Protein AF-A0A7J8GK98-F1 (afdb_monomer)

pLDDT: mean 88.32, std 12.31, range [45.84, 96.94]

Sequence (48 aa):
MFNVESAERVELCESLLTWIQTFNVDAPCQTVEDLTNGVVMAQVLQKM

Organism: Molossus molossus (NCBI:txid27622)

Foldseek 3Di:
DPDPVPVVVVVVLVVVLVVLVVLVFPFDSPDPVSCPVVPSVVRSVVVD

Radius of gyration: 12.42 Å; Cα contacts (8 Å, |Δi|>4): 27; chains: 1; bounding box: 21×20×38 Å

Solvent-accessible surface area (backbone atoms only — not comparable to full-atom values): 3009 Å² total; per-residue (Å²): 135,87,54,64,75,57,51,55,50,49,54,49,52,52,54,52,44,58,56,56,53,73,68,70,61,93,56,70,59,88,49,74,73,47,47,71,78,42,59,43,56,54,54,53,60,72,74,107

InterPro domains:
  IPR036872 CH domain superfamily [G3DSA:1.10.418.10] (1-48)
  IPR043936 HOOK, N-terminal [PF19047] (11-48)

Mean predicted aligned error: 5.18 Å

Secondary structure (DSSP, 8-state):
---HHHHHHHHHHHHHHHHHHTT--SS--SSHHHHTTSHHHHHHHHT-

Structure (mmCIF, N/CA/C/O backbone):
data_AF-A0A7J8GK98-F1
#
_entry.id   AF-A0A7J8GK98-F1
#
loop_
_atom_site.group_PDB
_atom_site.id
_atom_site.type_symbol
_atom_site.label_atom_id
_atom_site.label_alt_id
_atom_site.label_comp_id
_atom_site.label_asym_id
_atom_site.label_entity_id
_atom_site.label_seq_id
_atom_site.pdbx_PDB_ins_code
_atom_site.Cartn_x
_atom_site.Cartn_y
_atom_site.Cartn_z
_atom_site.occupancy
_atom_site.B_iso_or_equiv
_atom_site.auth_seq_id
_atom_site.auth_comp_id
_atom_site.auth_asym_id
_atom_site.auth_atom_id
_atom_site.pdbx_PDB_model_num
ATOM 1 N N . MET A 1 1 ? 11.959 0.709 -28.228 1.00 45.84 1 MET A N 1
ATOM 2 C CA . MET A 1 1 ? 12.206 1.464 -26.984 1.00 45.84 1 MET A CA 1
ATOM 3 C C . MET A 1 1 ? 11.154 1.009 -25.987 1.00 45.84 1 MET A C 1
ATOM 5 O O . MET A 1 1 ? 10.047 1.523 -26.001 1.00 45.84 1 MET A O 1
ATOM 9 N N . PHE A 1 2 ? 11.420 -0.081 -25.266 1.00 51.38 2 PHE A N 1
ATOM 10 C CA . PHE A 1 2 ? 10.436 -0.646 -24.344 1.00 51.38 2 PHE A CA 1
ATOM 11 C C . PHE A 1 2 ? 10.389 0.228 -23.081 1.00 51.38 2 PHE A C 1
ATOM 13 O O . PHE A 1 2 ? 11.325 0.236 -22.296 1.00 51.38 2 PHE A O 1
ATOM 20 N N . ASN A 1 3 ? 9.286 0.962 -22.929 1.00 59.69 3 ASN A N 1
ATOM 21 C CA . ASN A 1 3 ? 8.634 1.246 -21.649 1.00 59.69 3 ASN A CA 1
ATOM 22 C C . ASN A 1 3 ? 9.365 2.106 -20.587 1.00 59.69 3 ASN A C 1
ATOM 24 O O . ASN A 1 3 ? 9.101 1.920 -19.400 1.00 59.69 3 ASN A O 1
ATOM 28 N N . VAL A 1 4 ? 10.198 3.085 -20.973 1.00 59.44 4 VAL A N 1
ATOM 29 C CA . VAL A 1 4 ? 10.801 4.057 -20.022 1.00 59.44 4 VAL A CA 1
ATOM 30 C C . VAL A 1 4 ? 9.739 4.729 -19.133 1.00 59.44 4 VAL A C 1
ATOM 32 O O . VAL A 1 4 ? 9.867 4.684 -17.916 1.00 59.44 4 VAL A O 1
ATOM 35 N N . GLU A 1 5 ? 8.621 5.191 -19.705 1.00 61.75 5 GLU A N 1
ATOM 36 C CA . GLU A 1 5 ? 7.506 5.781 -18.934 1.00 61.75 5 GLU A CA 1
ATOM 37 C C . GLU A 1 5 ? 6.894 4.820 -17.900 1.00 61.75 5 GLU A C 1
ATOM 39 O O . GLU A 1 5 ? 6.366 5.234 -16.868 1.00 61.75 5 GLU A O 1
ATOM 44 N N . SER A 1 6 ? 6.923 3.511 -18.168 1.00 70.94 6 SER A N 1
ATOM 45 C CA . SER A 1 6 ? 6.391 2.528 -17.224 1.00 70.94 6 SER A CA 1
ATOM 46 C C . SER A 1 6 ? 7.332 2.282 -16.051 1.00 70.94 6 SER A C 1
ATOM 48 O O . SER A 1 6 ? 6.846 2.044 -14.950 1.00 70.94 6 SER A O 1
ATOM 50 N N . ALA A 1 7 ? 8.647 2.354 -16.284 1.00 75.50 7 ALA A N 1
ATOM 51 C CA . ALA A 1 7 ? 9.658 2.165 -15.253 1.00 75.50 7 ALA A CA 1
ATOM 52 C C . ALA A 1 7 ? 9.667 3.361 -14.293 1.00 75.50 7 ALA A C 1
ATOM 54 O O . ALA A 1 7 ? 9.606 3.166 -13.084 1.00 75.50 7 ALA A O 1
ATOM 55 N N . GLU A 1 8 ? 9.602 4.581 -14.833 1.00 86.88 8 GLU A N 1
ATOM 56 C CA . GLU A 1 8 ? 9.504 5.819 -14.046 1.00 86.88 8 GLU A CA 1
ATOM 57 C C . GLU A 1 8 ? 8.245 5.844 -13.168 1.00 86.88 8 GLU A C 1
ATOM 59 O O . GLU A 1 8 ? 8.287 6.247 -12.008 1.00 86.88 8 GLU A O 1
ATOM 64 N N . ARG A 1 9 ? 7.109 5.355 -13.687 1.00 87.38 9 ARG A N 1
ATOM 65 C CA . ARG A 1 9 ? 5.869 5.248 -12.906 1.00 87.38 9 ARG A CA 1
ATOM 66 C C . ARG A 1 9 ? 5.977 4.234 -11.766 1.00 87.38 9 ARG A C 1
ATOM 68 O O . ARG A 1 9 ? 5.420 4.482 -10.700 1.00 87.38 9 ARG A O 1
ATOM 75 N N . VAL A 1 10 ? 6.645 3.101 -11.986 1.00 89.44 10 VAL A N 1
ATOM 76 C CA . VAL A 1 10 ? 6.851 2.090 -10.936 1.00 89.44 10 VAL A CA 1
ATOM 77 C C . VAL A 1 10 ? 7.743 2.656 -9.833 1.00 89.44 10 VAL A C 1
ATOM 79 O O . VAL A 1 10 ? 7.353 2.609 -8.670 1.00 89.44 10 VAL A O 1
ATOM 82 N N . GLU A 1 11 ? 8.860 3.286 -10.197 1.00 91.56 11 GLU A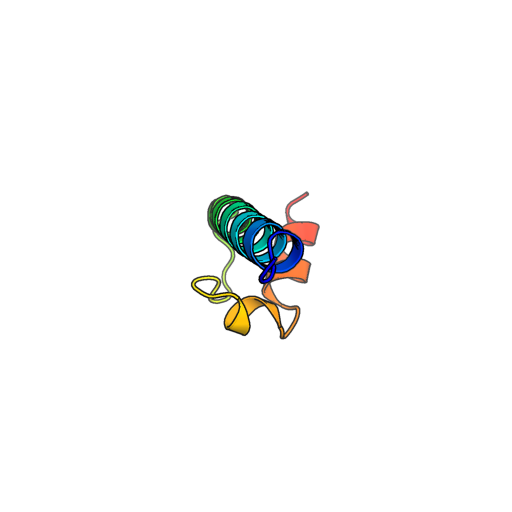 N 1
ATOM 83 C CA . GLU A 1 11 ? 9.770 3.934 -9.245 1.00 91.56 11 GLU A CA 1
ATOM 84 C C . GLU A 1 11 ? 9.069 5.043 -8.441 1.00 91.56 11 GLU A C 1
ATO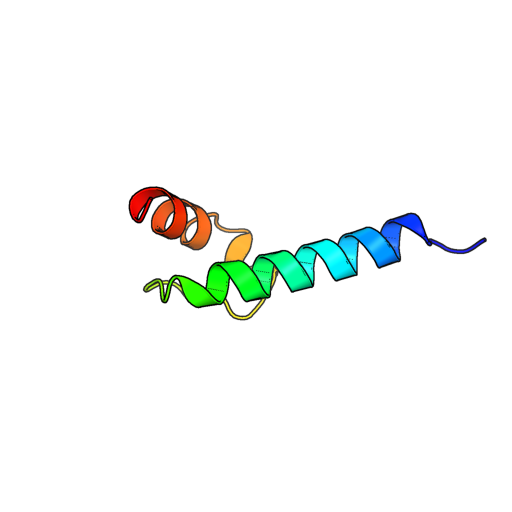M 86 O O . GLU A 1 11 ? 9.233 5.148 -7.220 1.00 91.56 11 GLU A O 1
ATOM 91 N N . LEU A 1 12 ? 8.220 5.837 -9.104 1.00 92.31 12 LEU A N 1
ATOM 92 C CA . LEU A 1 12 ? 7.399 6.847 -8.442 1.00 92.31 12 LEU A CA 1
ATOM 93 C C . LEU A 1 12 ? 6.431 6.212 -7.435 1.00 92.31 12 LEU A C 1
ATOM 95 O O . LEU A 1 12 ? 6.332 6.685 -6.302 1.00 92.31 12 LEU A O 1
ATOM 99 N N . CYS A 1 13 ? 5.725 5.144 -7.818 1.00 92.88 13 CYS A N 1
ATOM 100 C CA . CYS A 1 13 ? 4.807 4.445 -6.919 1.00 92.88 13 CYS A CA 1
ATOM 101 C C . CYS A 1 13 ? 5.525 3.859 -5.694 1.00 92.88 13 CYS A C 1
ATOM 103 O O . CYS A 1 13 ? 5.011 3.982 -4.584 1.00 92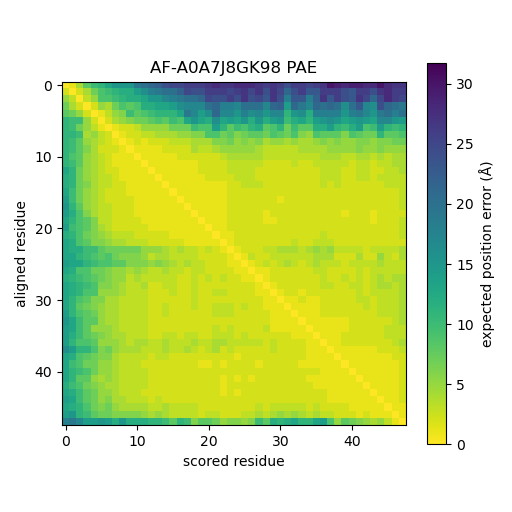.88 13 CYS A O 1
ATOM 105 N N . GLU A 1 14 ? 6.711 3.274 -5.865 1.00 92.56 14 GLU A N 1
ATOM 106 C CA . GLU A 1 14 ? 7.512 2.728 -4.760 1.00 92.56 14 GLU A CA 1
ATOM 107 C C . GLU A 1 14 ? 8.031 3.827 -3.821 1.00 92.56 14 GLU A C 1
ATOM 109 O O . GLU A 1 14 ? 7.970 3.695 -2.593 1.00 92.56 14 GLU A O 1
ATOM 114 N N . SER A 1 15 ? 8.469 4.954 -4.387 1.00 95.44 15 SER A N 1
ATOM 115 C CA . SER A 1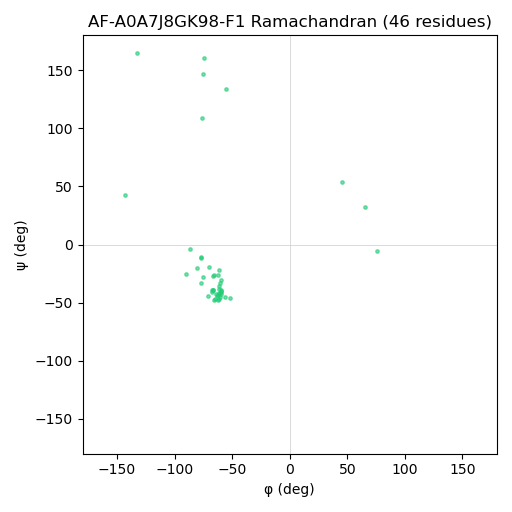 15 ? 8.906 6.119 -3.610 1.00 95.44 15 SER A CA 1
ATOM 116 C C . SER A 1 15 ? 7.762 6.701 -2.773 1.00 95.44 15 SER A C 1
ATOM 118 O O . SER A 1 15 ? 7.933 6.984 -1.585 1.00 95.44 15 SER A O 1
ATOM 120 N N . LEU A 1 16 ? 6.567 6.833 -3.362 1.00 94.88 16 LEU A N 1
ATOM 121 C CA . LEU A 1 16 ? 5.372 7.311 -2.659 1.00 94.88 16 LEU A CA 1
ATOM 122 C C . LEU A 1 16 ? 4.895 6.325 -1.587 1.00 94.88 16 LEU A C 1
ATOM 124 O O . LEU A 1 16 ? 4.507 6.755 -0.502 1.00 94.88 16 LEU A O 1
ATOM 128 N N . LEU A 1 17 ? 4.957 5.018 -1.853 1.00 95.12 17 LEU A N 1
ATOM 129 C CA . LEU A 1 17 ? 4.635 3.982 -0.870 1.00 95.12 17 LEU A CA 1
ATOM 130 C C . LEU A 1 17 ? 5.562 4.070 0.350 1.00 95.12 17 LEU A C 1
ATOM 132 O O . LEU A 1 17 ? 5.085 4.067 1.484 1.00 95.12 17 LEU A O 1
ATOM 136 N N . THR A 1 18 ? 6.866 4.242 0.123 1.00 95.38 18 THR A N 1
ATOM 137 C CA . THR A 1 18 ? 7.847 4.442 1.202 1.00 95.38 18 THR A CA 1
ATOM 138 C C . THR A 1 18 ? 7.515 5.684 2.032 1.00 95.38 18 THR A C 1
ATOM 140 O O . THR A 1 18 ? 7.558 5.645 3.260 1.00 95.38 18 THR A O 1
ATOM 143 N N . TRP A 1 19 ? 7.129 6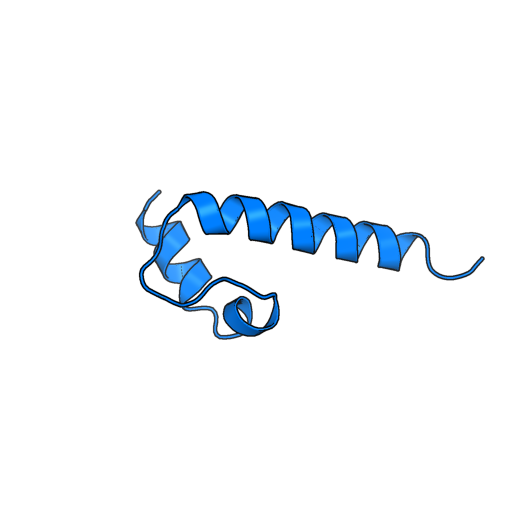.787 1.383 1.00 95.31 19 TRP A N 1
ATOM 144 C CA . TRP A 1 19 ? 6.705 8.001 2.082 1.00 95.31 19 TRP A CA 1
ATOM 145 C C . TRP A 1 19 ? 5.431 7.780 2.914 1.00 95.31 19 TRP A C 1
ATOM 147 O O . TRP A 1 19 ? 5.391 8.186 4.076 1.00 95.31 19 TRP A O 1
ATOM 157 N N . ILE A 1 20 ? 4.428 7.070 2.387 1.00 95.12 20 ILE A N 1
ATOM 158 C CA . ILE A 1 20 ? 3.195 6.728 3.121 1.00 95.12 20 ILE A CA 1
ATOM 159 C C . ILE A 1 20 ? 3.492 5.906 4.381 1.00 95.12 20 ILE A C 1
ATOM 161 O O . ILE A 1 20 ? 2.911 6.166 5.436 1.00 95.12 20 ILE A O 1
ATOM 165 N N . GLN A 1 21 ? 4.428 4.959 4.309 1.00 93.94 21 GLN A N 1
ATOM 166 C CA . GLN A 1 21 ? 4.799 4.112 5.449 1.00 93.94 21 GLN A CA 1
ATOM 167 C C . GLN A 1 21 ? 5.353 4.917 6.639 1.00 93.94 21 GLN A C 1
ATOM 169 O O . GLN A 1 21 ? 5.254 4.471 7.781 1.00 93.94 21 GLN A O 1
ATOM 174 N N . THR A 1 22 ? 5.857 6.136 6.411 1.00 95.50 22 THR A N 1
ATOM 175 C CA . THR A 1 22 ? 6.343 7.019 7.489 1.00 95.50 22 THR A CA 1
ATOM 176 C C . THR A 1 22 ? 5.230 7.570 8.387 1.00 95.50 22 THR A C 1
ATOM 178 O O . THR A 1 22 ? 5.500 7.953 9.525 1.00 95.50 22 THR A O 1
ATOM 181 N N . PHE A 1 23 ? 3.971 7.568 7.929 1.00 93.50 23 PHE A N 1
ATOM 182 C CA . PHE A 1 23 ? 2.822 8.065 8.700 1.00 93.50 23 PHE A CA 1
ATOM 183 C C . PHE A 1 23 ? 2.343 7.092 9.782 1.00 93.50 23 PHE A C 1
ATOM 185 O O . PHE A 1 23 ? 1.520 7.477 10.621 1.00 93.50 23 PHE A O 1
ATOM 192 N N . ASN A 1 24 ? 2.842 5.847 9.758 1.00 89.56 24 ASN A N 1
ATOM 193 C CA . ASN A 1 24 ? 2.524 4.786 10.713 1.00 89.56 24 ASN A CA 1
ATOM 194 C C . ASN A 1 24 ? 1.007 4.689 10.982 1.00 89.56 24 ASN A C 1
ATOM 196 O O . ASN A 1 24 ? 0.541 4.839 12.116 1.00 89.56 24 ASN A O 1
ATOM 200 N N . VAL A 1 25 ? 0.241 4.553 9.895 1.00 91.75 25 VAL A N 1
ATOM 201 C CA . VAL A 1 25 ? -1.220 4.411 9.918 1.00 91.75 25 VAL A CA 1
ATOM 202 C C . VAL A 1 25 ? -1.638 3.010 10.379 1.00 91.75 25 VAL A C 1
ATOM 204 O O . VAL A 1 25 ? -0.844 2.075 10.318 1.00 91.75 25 VAL A O 1
ATOM 207 N N . ASP A 1 26 ? -2.885 2.862 10.830 1.00 91.44 26 ASP A N 1
ATOM 208 C CA . ASP A 1 26 ? -3.377 1.595 11.390 1.00 91.44 26 ASP A CA 1
ATOM 209 C C . ASP A 1 26 ? -3.659 0.535 10.311 1.00 91.44 26 ASP A C 1
ATOM 211 O O . ASP A 1 26 ? -3.593 -0.666 10.579 1.00 91.44 26 ASP A O 1
ATOM 215 N N . ALA A 1 27 ? -4.002 0.961 9.090 1.00 92.12 27 ALA A N 1
ATOM 216 C CA . ALA A 1 27 ? -4.242 0.051 7.977 1.00 92.12 27 ALA A CA 1
ATOM 217 C C . ALA A 1 27 ? -2.923 -0.513 7.401 1.00 92.12 27 ALA A C 1
ATOM 219 O O . ALA A 1 27 ? -1.918 0.203 7.345 1.00 92.12 27 ALA A O 1
ATOM 220 N N . PRO A 1 28 ? -2.911 -1.771 6.911 1.00 92.56 28 PRO A N 1
ATOM 221 C CA . PRO A 1 28 ? -1.765 -2.316 6.186 1.00 92.56 28 PRO A CA 1
ATOM 222 C C . PRO A 1 28 ? -1.391 -1.418 5.001 1.00 92.56 28 PRO A C 1
ATOM 224 O O . PRO A 1 28 ? -2.265 -0.985 4.261 1.00 92.56 28 PRO A O 1
ATOM 227 N N . CYS A 1 29 ? -0.102 -1.125 4.829 1.00 94.00 29 CYS A N 1
ATOM 228 C CA . CYS A 1 29 ? 0.418 -0.273 3.751 1.00 94.00 29 CYS A CA 1
ATOM 229 C C . CYS A 1 29 ? 1.769 -0.790 3.225 1.00 94.00 29 CYS A C 1
ATOM 231 O O . CYS A 1 29 ? 2.721 -0.032 3.046 1.00 94.00 29 CYS A O 1
ATOM 233 N N . GLN A 1 30 ? 1.893 -2.108 3.044 1.00 93.12 30 GLN A N 1
ATOM 234 C CA . GLN A 1 30 ? 3.15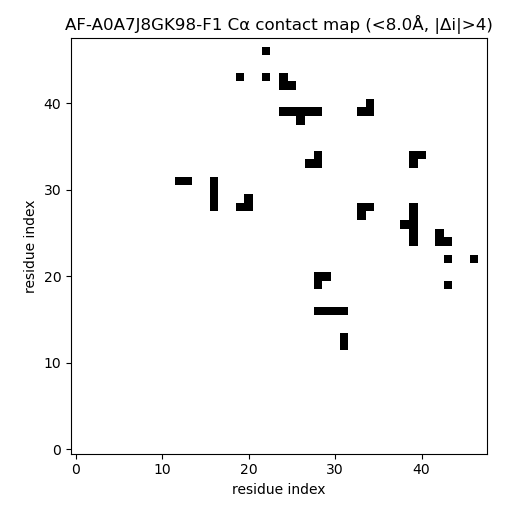6 -2.748 2.653 1.00 93.12 30 GLN A CA 1
ATOM 235 C C . GLN A 1 30 ? 3.319 -2.842 1.135 1.00 93.12 30 GLN A C 1
ATOM 237 O O . GLN A 1 30 ? 4.441 -2.895 0.637 1.00 93.12 30 GLN A O 1
ATOM 242 N N . THR A 1 31 ? 2.212 -2.849 0.397 1.00 93.81 31 THR A N 1
ATOM 243 C CA . THR A 1 31 ? 2.188 -3.017 -1.056 1.00 93.81 31 THR A CA 1
ATOM 244 C C . THR A 1 31 ? 1.288 -1.984 -1.727 1.00 93.81 31 THR A C 1
ATOM 246 O O . THR A 1 31 ? 0.445 -1.352 -1.091 1.00 93.81 31 THR A O 1
ATOM 249 N N . VAL A 1 32 ? 1.437 -1.834 -3.047 1.00 91.00 32 VAL A N 1
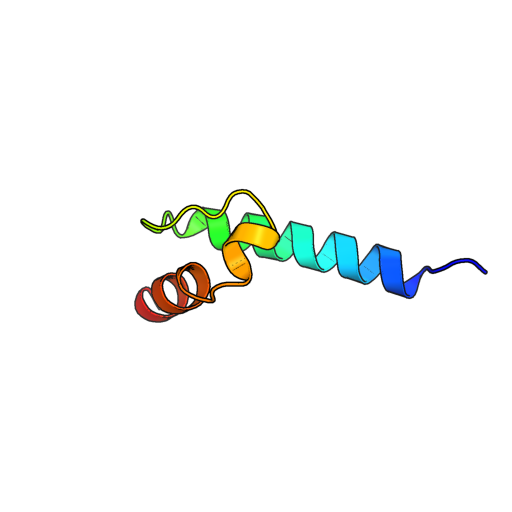ATOM 250 C CA . VAL A 1 32 ? 0.531 -1.000 -3.853 1.00 91.00 32 VAL A CA 1
ATOM 251 C C . VAL A 1 32 ? -0.909 -1.513 -3.784 1.00 91.00 32 VAL A C 1
ATOM 253 O O . VAL A 1 32 ? -1.834 -0.708 -3.769 1.00 91.00 32 VAL A O 1
ATOM 256 N N . GLU A 1 33 ? -1.105 -2.828 -3.671 1.00 92.88 33 GLU A N 1
ATOM 257 C CA . GLU A 1 33 ? -2.436 -3.430 -3.553 1.00 92.88 33 GLU A CA 1
ATOM 258 C C . GLU A 1 33 ? -3.167 -2.949 -2.291 1.00 92.88 33 GLU A C 1
ATOM 260 O O . GLU A 1 33 ? -4.352 -2.624 -2.347 1.00 92.88 33 GLU A O 1
ATOM 265 N N . ASP A 1 34 ? -2.448 -2.791 -1.177 1.00 93.69 34 ASP A N 1
ATOM 266 C CA . ASP A 1 34 ? -3.021 -2.314 0.088 1.00 93.69 34 ASP A CA 1
ATOM 267 C C . ASP A 1 34 ? -3.582 -0.884 -0.016 1.00 93.69 34 ASP A C 1
ATOM 269 O O . ASP A 1 34 ? -4.510 -0.511 0.706 1.00 93.69 34 AS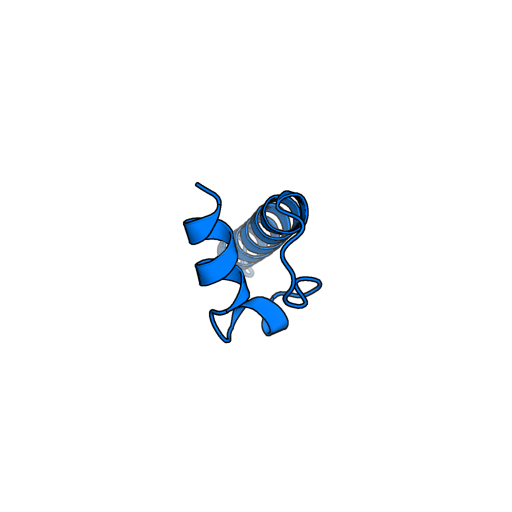P A O 1
ATOM 273 N N . LEU A 1 35 ? -3.041 -0.085 -0.943 1.00 93.00 35 LEU A N 1
ATOM 274 C CA . LEU A 1 35 ? -3.450 1.298 -1.193 1.00 93.00 35 LEU A CA 1
ATOM 275 C C . LEU A 1 35 ? -4.714 1.395 -2.063 1.00 93.00 35 LEU A C 1
ATOM 277 O O . LEU A 1 35 ? -5.386 2.429 -2.044 1.00 93.00 35 LEU A O 1
ATOM 281 N N . THR A 1 36 ? -5.062 0.344 -2.814 1.00 93.81 36 THR A N 1
ATOM 282 C CA . THR A 1 36 ? -6.149 0.376 -3.817 1.00 93.81 36 THR A CA 1
ATOM 283 C C . THR A 1 36 ? -7.538 0.564 -3.208 1.00 93.81 36 THR A C 1
ATOM 285 O O . THR A 1 36 ? -8.419 1.139 -3.844 1.00 93.81 36 THR A O 1
ATOM 288 N N . ASN A 1 37 ? -7.733 0.136 -1.957 1.00 93.38 37 ASN A N 1
ATOM 289 C CA . ASN A 1 37 ? -8.990 0.307 -1.223 1.00 93.38 37 ASN A CA 1
ATOM 290 C C . ASN A 1 37 ? -9.198 1.741 -0.687 1.00 93.38 37 ASN A C 1
ATOM 292 O O . ASN A 1 37 ? -10.282 2.060 -0.201 1.00 93.38 37 ASN A O 1
ATOM 296 N N . GLY A 1 38 ? -8.171 2.597 -0.745 1.00 94.31 38 GLY A N 1
ATOM 297 C CA . GLY A 1 38 ? -8.230 4.000 -0.332 1.00 94.31 38 GLY A CA 1
ATOM 298 C C . GLY A 1 38 ? -8.233 4.271 1.181 1.00 94.31 38 GLY A C 1
ATOM 299 O O . GLY A 1 38 ? -8.133 5.434 1.571 1.00 94.31 38 GLY A O 1
ATOM 300 N N . VAL A 1 39 ? -8.292 3.255 2.051 1.00 96.81 39 VAL A N 1
ATOM 301 C CA . VAL A 1 39 ? -8.329 3.431 3.520 1.00 96.81 39 VAL A CA 1
ATOM 302 C C . VAL A 1 39 ? -7.037 4.062 4.034 1.00 96.81 39 VAL A C 1
ATOM 304 O O . VAL A 1 39 ? -7.082 5.031 4.791 1.00 96.81 39 VAL A O 1
ATOM 307 N N . VAL A 1 40 ? -5.887 3.558 3.579 1.00 96.25 40 VAL A N 1
ATOM 308 C CA . VAL A 1 40 ? -4.562 4.105 3.919 1.00 96.25 40 VAL A CA 1
ATOM 309 C C . VAL A 1 40 ? -4.477 5.585 3.540 1.00 96.25 40 VAL A C 1
ATOM 311 O O . VAL A 1 40 ? -4.058 6.407 4.351 1.00 96.25 40 VAL A O 1
ATOM 314 N N . MET A 1 41 ? -4.943 5.944 2.339 1.00 95.12 41 MET A N 1
ATOM 315 C CA . MET A 1 41 ? -4.925 7.330 1.857 1.00 95.12 41 MET A CA 1
ATOM 316 C C . MET A 1 41 ? -5.782 8.247 2.732 1.00 95.12 41 MET A C 1
ATOM 318 O O . MET A 1 41 ? -5.344 9.337 3.095 1.00 95.12 41 MET A O 1
ATOM 322 N N . ALA A 1 42 ? -6.979 7.797 3.120 1.00 96.94 42 ALA A N 1
ATOM 323 C CA . ALA A 1 42 ? -7.851 8.556 4.013 1.00 96.94 42 ALA A CA 1
ATOM 324 C C . ALA A 1 42 ? -7.201 8.797 5.389 1.00 96.94 42 ALA A C 1
ATOM 326 O O . ALA A 1 42 ? -7.255 9.911 5.908 1.00 96.94 42 ALA A O 1
ATOM 327 N N . GLN A 1 43 ? -6.541 7.781 5.954 1.00 95.69 43 GLN A N 1
ATOM 3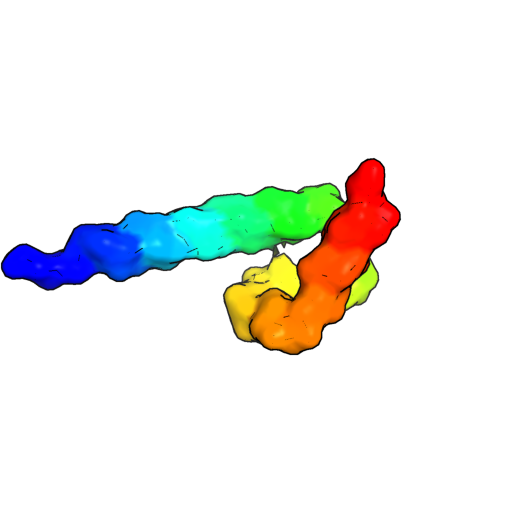28 C CA . GLN A 1 43 ? -5.846 7.891 7.242 1.00 95.69 43 GLN A CA 1
ATOM 329 C C . GLN A 1 43 ? -4.626 8.821 7.181 1.00 95.69 43 GLN A C 1
ATOM 331 O O . GLN A 1 43 ? -4.392 9.578 8.122 1.00 95.69 43 GLN A O 1
ATOM 336 N N . VAL A 1 44 ? -3.860 8.791 6.083 1.00 95.50 44 VAL A N 1
ATOM 337 C CA . VAL A 1 44 ? -2.740 9.720 5.856 1.00 95.50 44 VAL A CA 1
ATOM 338 C C . VAL A 1 44 ? -3.245 11.161 5.783 1.00 95.50 44 VAL A C 1
ATOM 340 O O . VAL A 1 44 ? -2.713 12.021 6.479 1.00 95.50 44 VAL A O 1
ATOM 343 N N . LEU A 1 45 ? -4.302 11.420 5.003 1.00 95.06 45 LEU A N 1
ATOM 344 C CA . LEU A 1 45 ? -4.892 12.758 4.866 1.00 95.06 45 LEU A CA 1
ATOM 345 C C . LEU A 1 45 ? -5.435 13.304 6.191 1.00 95.06 45 LEU A C 1
ATOM 347 O O . LEU A 1 45 ? -5.317 14.493 6.447 1.00 95.06 45 LEU A O 1
ATOM 351 N N . GLN A 1 46 ? -6.000 12.449 7.046 1.00 95.12 46 GLN A N 1
ATOM 352 C CA . GLN A 1 46 ? -6.487 12.849 8.371 1.00 95.12 46 GLN A CA 1
ATOM 353 C C . GLN A 1 46 ? -5.362 13.305 9.319 1.00 95.12 46 GLN A C 1
ATOM 355 O O . GLN A 1 46 ? -5.620 14.046 10.265 1.00 95.12 46 GLN A O 1
ATOM 360 N N . LYS A 1 47 ? -4.130 12.826 9.113 1.00 89.38 47 LYS A N 1
ATOM 361 C CA . LYS A 1 47 ? -2.969 13.154 9.956 1.00 89.38 47 LYS A CA 1
ATOM 362 C C . LYS A 1 47 ? -2.252 14.444 9.529 1.00 89.38 47 LYS A C 1
ATOM 364 O O . LYS A 1 47 ? -1.291 14.819 10.199 1.00 89.38 47 LYS A O 1
ATOM 369 N N . MET A 1 48 ? -2.684 15.081 8.438 1.00 81.38 48 MET A N 1
ATOM 370 C CA . MET A 1 48 ? -2.193 16.383 7.964 1.00 81.38 48 MET A CA 1
ATOM 371 C C . MET A 1 48 ? -3.007 17.530 8.555 1.00 81.38 48 MET A C 1
ATOM 373 O O . MET A 1 48 ? -2.378 18.556 8.893 1.00 81.38 48 MET A O 1
#